Protein AF-A0A528IN14-F1 (afdb_monomer)

Sequence (74 aa):
REAHKGAMASVAFHLFNQVEQGQNPKLFGAYDGFGPGEQSRDFIHVGDVADVNLWLWKRGSSGIFNCGTGLAQP

Foldseek 3Di:
DCVVVVVNGDLVVVQVVCVVVVHDRDFAADDDPAHTNNDWDFDDDPVQVVVVVVVCVVVVDDDDDDDGPPDIDD

Structure (mmCIF, N/CA/C/O backbone):
data_AF-A0A528IN14-F1
#
_entry.id   AF-A0A528IN14-F1
#
loop_
_atom_site.group_PDB
_atom_site.id
_atom_site.type_symbol
_atom_site.label_atom_id
_atom_site.label_alt_id
_atom_site.label_comp_id
_atom_site.label_asym_id
_atom_site.label_entity_id
_atom_site.label_seq_id
_atom_site.pdbx_PDB_ins_code
_atom_site.Cartn_x
_atom_site.Cartn_y
_atom_site.Cartn_z
_atom_site.occupancy
_atom_site.B_iso_or_equiv
_atom_site.auth_seq_id
_atom_site.auth_comp_id
_atom_site.auth_asym_id
_atom_site.auth_atom_id
_atom_site.pdbx_PDB_model_num
ATOM 1 N N . ARG A 1 1 ? -1.567 -16.153 0.531 1.00 67.44 1 ARG A N 1
ATOM 2 C CA . ARG A 1 1 ? -2.216 -16.087 1.867 1.00 67.44 1 ARG A CA 1
ATOM 3 C C . ARG A 1 1 ? -1.239 -15.459 2.854 1.00 67.44 1 ARG A C 1
ATOM 5 O O . ARG A 1 1 ? -0.094 -15.889 2.890 1.00 67.44 1 ARG A O 1
ATOM 12 N N . GLU A 1 2 ? -1.667 -14.456 3.620 1.00 78.94 2 GLU A N 1
ATOM 13 C CA . GLU A 1 2 ? -0.782 -13.635 4.472 1.00 78.94 2 GLU A CA 1
ATOM 14 C C . GLU A 1 2 ? -0.581 -14.165 5.897 1.00 78.94 2 GLU A C 1
ATOM 16 O O . GLU A 1 2 ? 0.151 -13.563 6.671 1.00 78.94 2 GLU A O 1
ATOM 21 N N . ALA A 1 3 ? -1.171 -15.313 6.238 1.00 77.81 3 ALA A N 1
ATOM 22 C CA . ALA A 1 3 ? -1.161 -15.865 7.595 1.00 77.81 3 ALA A CA 1
ATOM 23 C C . ALA A 1 3 ? 0.241 -16.057 8.211 1.00 77.81 3 ALA A C 1
ATOM 25 O O . ALA A 1 3 ? 0.383 -16.019 9.426 1.00 77.81 3 ALA A O 1
ATOM 26 N N . HIS A 1 4 ? 1.283 -16.224 7.391 1.00 80.56 4 HIS A N 1
ATOM 27 C CA . HIS A 1 4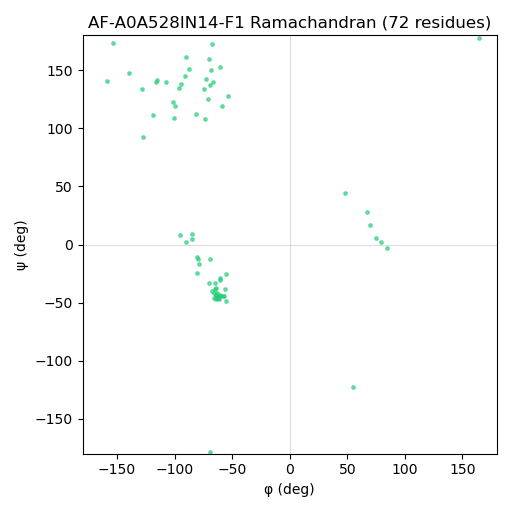 ? 2.669 -16.362 7.851 1.00 80.56 4 HIS A CA 1
ATOM 28 C C . HIS A 1 4 ? 3.341 -15.025 8.208 1.00 80.56 4 HIS A C 1
ATOM 30 O O . HIS A 1 4 ? 4.421 -15.028 8.788 1.00 80.56 4 HIS A O 1
ATOM 36 N N . LYS A 1 5 ? 2.739 -13.884 7.851 1.00 78.50 5 LYS A N 1
ATOM 37 C CA . LYS A 1 5 ? 3.332 -12.554 8.053 1.00 78.50 5 LYS A CA 1
ATOM 38 C C . LYS A 1 5 ? 3.168 -12.030 9.484 1.00 78.50 5 LYS A C 1
ATOM 40 O O . LYS A 1 5 ? 3.797 -11.036 9.834 1.00 78.50 5 LYS A O 1
ATOM 45 N N . GLY A 1 6 ? 2.354 -12.681 10.321 1.00 83.81 6 GLY A N 1
ATOM 46 C CA . GLY A 1 6 ? 2.140 -12.270 11.711 1.00 83.81 6 GLY A CA 1
ATOM 47 C C . GLY A 1 6 ? 1.697 -10.807 11.804 1.00 83.81 6 GLY A C 1
ATOM 48 O O . GLY A 1 6 ? 0.710 -10.427 11.183 1.00 83.81 6 GLY A O 1
ATOM 49 N N . ALA A 1 7 ? 2.453 -9.989 12.542 1.00 78.88 7 ALA A N 1
ATOM 50 C CA . ALA A 1 7 ? 2.202 -8.552 12.701 1.00 78.88 7 ALA A CA 1
ATOM 51 C C . ALA A 1 7 ? 2.450 -7.711 11.432 1.00 78.88 7 ALA A C 1
ATOM 53 O O . ALA A 1 7 ? 2.064 -6.550 11.388 1.00 78.88 7 ALA A O 1
ATOM 54 N N . MET A 1 8 ? 3.098 -8.279 10.411 1.00 82.25 8 MET A N 1
ATOM 55 C CA . MET A 1 8 ? 3.382 -7.617 9.132 1.00 82.25 8 MET A CA 1
ATOM 56 C C . MET A 1 8 ? 2.327 -7.927 8.061 1.00 82.25 8 MET A C 1
ATOM 58 O O . MET A 1 8 ? 2.538 -7.642 6.879 1.00 82.25 8 MET A O 1
ATOM 62 N N . ALA A 1 9 ? 1.230 -8.592 8.427 1.00 85.62 9 ALA A N 1
ATOM 63 C CA . ALA A 1 9 ? 0.134 -8.819 7.500 1.00 85.62 9 ALA A CA 1
ATOM 64 C C . ALA A 1 9 ? -0.608 -7.505 7.205 1.00 85.62 9 ALA A C 1
ATOM 66 O O . ALA A 1 9 ? -0.528 -6.531 7.953 1.00 85.62 9 ALA A O 1
ATOM 67 N N . SER A 1 10 ? -1.330 -7.467 6.088 1.00 85.31 10 SER A N 1
ATOM 68 C CA . SER A 1 10 ? -2.136 -6.303 5.728 1.00 85.31 10 SER A CA 1
ATOM 69 C C . SER A 1 10 ? -3.213 -6.011 6.776 1.00 85.31 10 SER A C 1
ATOM 71 O O . SER A 1 10 ? -3.733 -6.909 7.446 1.00 85.31 10 SER A O 1
ATOM 73 N N . VAL A 1 11 ? -3.611 -4.740 6.867 1.0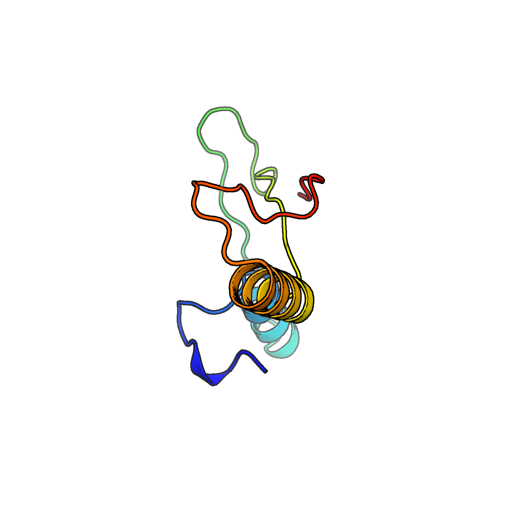0 86.69 11 VAL A N 1
ATOM 74 C CA . VAL A 1 11 ? -4.735 -4.308 7.713 1.00 86.69 11 VAL A CA 1
ATOM 75 C C . VAL A 1 11 ? -6.013 -5.066 7.343 1.00 86.69 11 VAL A C 1
ATOM 77 O O . VAL A 1 11 ? -6.729 -5.512 8.233 1.00 86.69 11 VAL A O 1
ATOM 80 N N . ALA A 1 12 ? -6.246 -5.319 6.050 1.00 86.31 12 ALA A N 1
ATOM 81 C CA . ALA A 1 12 ? -7.366 -6.132 5.581 1.00 86.31 12 ALA A CA 1
ATOM 82 C C . ALA A 1 12 ? -7.362 -7.545 6.195 1.00 86.31 12 ALA A C 1
ATOM 84 O O . ALA A 1 12 ? -8.396 -8.016 6.666 1.00 86.31 12 ALA A O 1
ATOM 85 N N . PHE A 1 13 ? -6.200 -8.207 6.260 1.00 86.75 13 PHE A N 1
ATOM 86 C CA . PHE A 1 13 ? -6.083 -9.527 6.882 1.00 86.75 13 PHE A CA 1
ATOM 87 C C . PHE A 1 13 ? -6.303 -9.479 8.401 1.00 86.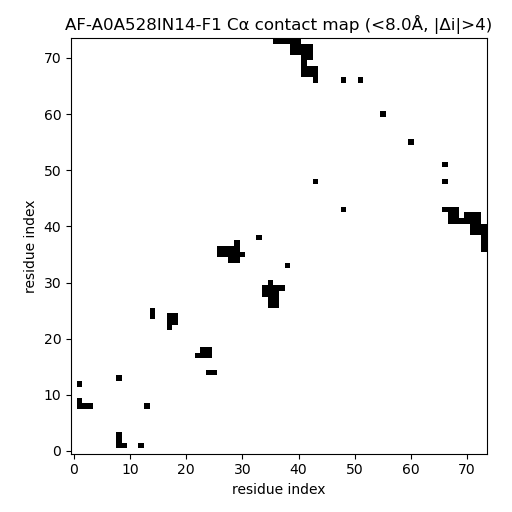75 13 PHE A C 1
ATOM 89 O O . PHE A 1 13 ? -6.966 -10.355 8.960 1.00 86.75 13 PHE A O 1
ATOM 96 N N . HIS A 1 14 ? -5.786 -8.453 9.079 1.00 86.88 14 HIS A N 1
ATOM 97 C CA . HIS A 1 14 ? -6.006 -8.271 10.513 1.00 86.88 14 HIS A CA 1
ATOM 98 C C . HIS A 1 14 ? -7.480 -8.015 10.853 1.00 86.88 14 HIS A C 1
ATOM 100 O O . HIS A 1 14 ? -8.001 -8.661 11.762 1.00 86.88 14 HIS A O 1
ATOM 106 N N . LEU A 1 15 ? -8.159 -7.136 10.110 1.00 88.44 15 LEU A N 1
ATOM 107 C CA . LEU A 1 15 ? -9.579 -6.842 10.318 1.00 88.44 15 LEU A CA 1
ATOM 108 C C . LEU A 1 15 ? -10.456 -8.053 10.002 1.00 88.44 15 LEU A C 1
ATOM 110 O O . LEU A 1 15 ? -11.352 -8.364 10.781 1.00 88.44 15 LEU A O 1
ATOM 114 N N . PHE A 1 16 ? -10.160 -8.784 8.923 1.00 87.81 16 PHE A N 1
ATOM 115 C CA . PHE A 1 16 ? -10.863 -10.025 8.594 1.00 87.81 16 PHE A CA 1
ATOM 116 C C . PHE A 1 16 ? -10.817 -11.024 9.759 1.00 87.81 16 PHE A C 1
ATOM 118 O O . PHE A 1 16 ? -11.854 -11.511 10.196 1.00 87.81 16 PHE A O 1
ATOM 125 N N . ASN A 1 17 ? -9.633 -11.265 10.332 1.00 88.12 17 ASN A N 1
ATOM 126 C CA . ASN A 1 17 ? -9.502 -12.177 11.470 1.00 88.12 17 ASN A CA 1
ATOM 127 C C . ASN A 1 17 ? -10.225 -11.671 12.730 1.00 88.12 17 ASN A C 1
ATOM 129 O O . ASN A 1 17 ? -10.728 -12.487 13.496 1.00 88.12 17 ASN A O 1
ATOM 133 N N . GLN A 1 18 ? -10.285 -10.354 12.962 1.00 89.62 18 GLN A N 1
ATOM 134 C CA . GLN A 1 18 ? -11.052 -9.781 14.076 1.00 89.62 18 GLN A CA 1
ATOM 135 C C . GLN A 1 18 ? -12.551 -10.046 13.904 1.00 89.62 18 GLN A C 1
ATOM 137 O O . GLN A 1 18 ? -13.187 -10.530 14.838 1.00 89.62 18 GLN A O 1
ATOM 142 N N . VAL A 1 19 ? -13.089 -9.799 12.705 1.00 91.19 19 VAL A N 1
ATOM 143 C CA . VAL A 1 19 ? -14.504 -10.050 12.385 1.00 91.19 19 VAL A CA 1
ATOM 144 C C . VAL A 1 19 ? -14.843 -11.531 12.531 1.00 91.19 19 VAL A C 1
ATOM 146 O O . VAL A 1 19 ? -15.814 -11.867 13.204 1.00 91.19 19 VAL A O 1
ATOM 149 N N . GLU A 1 20 ? -14.015 -12.420 11.979 1.00 91.12 20 GLU A N 1
ATOM 150 C CA . GLU A 1 20 ? -14.199 -13.876 12.090 1.00 91.12 20 GLU A CA 1
ATOM 151 C C . GLU A 1 20 ? -14.163 -14.364 13.549 1.00 91.12 20 GLU A C 1
ATOM 153 O O . GLU A 1 20 ? -14.832 -15.330 13.905 1.00 91.12 20 GLU A O 1
ATOM 158 N N . GLN A 1 21 ? -13.414 -13.684 14.423 1.00 91.81 21 GLN A N 1
ATOM 159 C CA . GLN A 1 21 ? -13.358 -13.969 15.862 1.00 91.81 21 GLN A CA 1
ATOM 160 C C . GLN A 1 21 ? -14.486 -13.296 16.666 1.00 91.81 21 GLN A C 1
ATOM 162 O O . GLN A 1 21 ? -14.476 -13.358 17.897 1.00 91.81 21 GLN A O 1
ATOM 167 N N . GLY A 1 22 ? -15.440 -12.630 16.006 1.00 91.25 22 GLY A N 1
ATOM 168 C CA . GLY A 1 22 ? -16.532 -11.897 16.654 1.00 91.25 22 GLY A CA 1
ATOM 169 C C . GLY A 1 22 ? -16.084 -10.625 17.380 1.00 91.25 22 GLY A C 1
ATOM 170 O O . GLY A 1 22 ? -16.804 -10.109 18.235 1.00 91.25 22 GLY A O 1
ATOM 171 N N . GLN A 1 23 ? -14.886 -10.123 17.082 1.00 92.19 23 GLN A N 1
ATOM 172 C CA . GLN A 1 23 ? -14.355 -8.893 17.658 1.00 92.19 23 GLN A CA 1
ATOM 173 C C . GLN A 1 23 ? -14.802 -7.684 16.839 1.00 92.19 23 GLN A C 1
ATOM 175 O O . GLN A 1 23 ? -14.970 -7.757 15.623 1.00 92.19 23 GLN A O 1
ATOM 180 N N . ASN A 1 24 ? -14.926 -6.537 17.505 1.00 87.38 24 ASN A N 1
ATOM 181 C CA . ASN A 1 24 ? -15.149 -5.282 16.803 1.00 87.38 24 ASN A CA 1
ATOM 182 C C . ASN A 1 24 ? -13.861 -4.861 16.063 1.00 87.38 24 ASN A C 1
ATOM 184 O O . ASN A 1 24 ? -12.822 -4.745 16.729 1.00 87.38 24 ASN A O 1
ATOM 188 N N . PR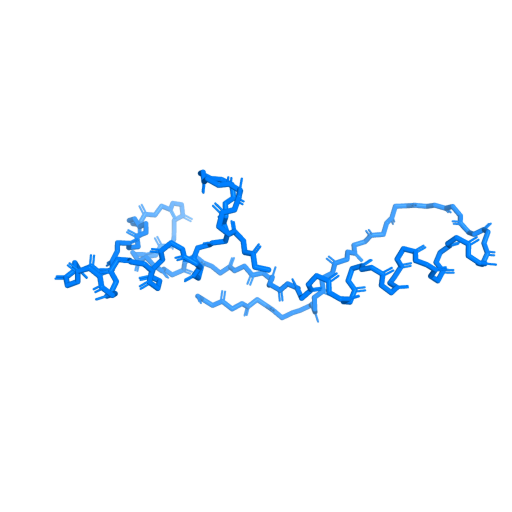O A 1 25 ? -13.906 -4.617 14.738 1.00 86.81 25 PRO A N 1
ATOM 189 C CA . PRO A 1 25 ? -12.756 -4.162 13.964 1.00 86.81 25 PRO A CA 1
ATOM 190 C C . PRO A 1 25 ? -12.135 -2.907 14.570 1.00 86.81 25 PRO A C 1
ATOM 192 O O . PRO A 1 25 ? -12.823 -1.918 14.830 1.00 86.81 25 PRO A O 1
ATOM 195 N N . LYS A 1 26 ? -10.825 -2.942 14.810 1.00 87.81 26 LYS A N 1
ATOM 196 C CA . LYS A 1 26 ? -10.102 -1.820 15.416 1.00 87.81 26 LYS A CA 1
ATOM 197 C C . LYS A 1 26 ? -9.373 -1.029 14.342 1.00 87.81 26 LYS A C 1
ATOM 199 O O . LYS A 1 26 ? -8.363 -1.489 13.815 1.00 87.81 26 LYS A O 1
ATOM 204 N N . LEU A 1 27 ? -9.871 0.171 14.065 1.00 88.44 27 LEU A N 1
ATOM 205 C CA . LEU A 1 27 ? -9.159 1.173 13.277 1.00 88.44 27 LEU A CA 1
ATOM 206 C C . LEU A 1 27 ? -8.302 2.062 14.182 1.00 88.44 27 LEU A C 1
ATOM 208 O O . LEU A 1 27 ? -8.511 2.138 15.396 1.00 88.44 27 LEU A O 1
ATOM 212 N N . PHE A 1 28 ? -7.326 2.736 13.580 1.00 88.19 28 PHE A N 1
ATOM 213 C CA . PHE A 1 28 ? -6.520 3.731 14.277 1.00 88.19 28 PHE A CA 1
ATOM 214 C C . PHE A 1 28 ? -7.353 4.968 14.637 1.00 88.19 28 PHE A C 1
ATOM 216 O O . PHE A 1 28 ? -8.299 5.330 13.936 1.00 88.19 28 PHE A O 1
ATOM 223 N N . GLY A 1 29 ? -6.982 5.622 15.740 1.00 91.81 29 GLY A N 1
ATOM 224 C CA . GLY A 1 29 ? -7.594 6.877 16.172 1.00 91.81 29 GLY A CA 1
ATOM 225 C C . GLY A 1 29 ? -7.252 8.060 15.262 1.00 91.81 29 GLY A C 1
ATOM 226 O O . GLY A 1 29 ? -6.548 7.917 14.260 1.00 91.81 29 GLY A O 1
ATOM 227 N N . ALA A 1 30 ? -7.760 9.235 15.635 1.00 93.81 30 ALA A N 1
ATOM 228 C CA . ALA A 1 30 ? -7.423 10.484 14.965 1.00 93.81 30 ALA A CA 1
ATOM 229 C C . ALA A 1 30 ? -5.946 10.841 15.185 1.00 93.81 30 ALA A C 1
ATOM 231 O O . ALA A 1 30 ? -5.422 10.680 16.292 1.00 93.81 30 ALA A O 1
ATOM 232 N N . TYR A 1 31 ? -5.290 11.339 14.143 1.00 92.94 31 TYR A N 1
ATOM 233 C CA . TYR A 1 31 ? -3.892 11.756 14.189 1.00 92.94 31 TYR A CA 1
ATOM 234 C C . TYR A 1 31 ? -3.586 12.729 13.047 1.00 92.94 31 TYR A C 1
ATOM 236 O O . TYR A 1 31 ? -4.073 12.538 11.940 1.00 92.94 31 TYR A O 1
ATOM 244 N N . ASP A 1 32 ? -2.785 13.761 13.323 1.00 91.88 32 ASP A N 1
ATOM 245 C CA . ASP A 1 32 ? -2.239 14.702 12.326 1.00 91.88 32 ASP A CA 1
ATOM 246 C C . ASP A 1 32 ? -3.268 15.275 11.328 1.00 91.88 32 ASP A C 1
ATOM 248 O O . ASP A 1 32 ? -3.057 15.318 10.121 1.00 91.88 32 ASP A O 1
ATOM 252 N N . GLY A 1 33 ? -4.432 15.683 11.841 1.00 91.94 33 GLY A N 1
ATOM 253 C CA . GLY A 1 33 ? -5.505 16.268 11.029 1.00 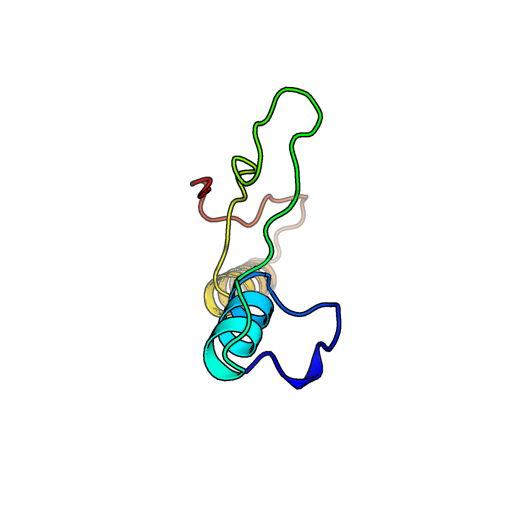91.94 33 GLY A CA 1
ATOM 254 C C . GLY A 1 33 ? -6.441 15.262 10.352 1.00 91.94 33 GLY A C 1
ATOM 255 O O . GLY A 1 33 ? -7.430 15.687 9.764 1.00 91.94 33 GLY A O 1
ATOM 256 N N . PHE A 1 34 ? -6.197 13.957 10.487 1.00 91.12 34 PHE A N 1
ATOM 257 C CA . PHE A 1 34 ? -7.107 12.900 10.040 1.00 91.12 34 PHE A CA 1
ATOM 258 C C . PHE A 1 34 ? -7.980 12.411 11.197 1.00 91.12 34 PHE A C 1
ATOM 260 O O . PHE A 1 34 ? -7.474 12.149 12.296 1.00 91.12 34 PHE A O 1
ATOM 267 N N . GLY A 1 35 ? -9.285 12.261 10.959 1.00 93.06 35 GLY A N 1
ATOM 268 C CA . GLY A 1 35 ? -10.220 11.678 11.914 1.00 93.06 35 GLY A CA 1
ATOM 269 C C . GLY A 1 35 ? -9.974 10.182 12.164 1.00 93.06 35 GLY A C 1
ATOM 270 O O . GLY A 1 35 ? -9.136 9.551 11.511 1.00 93.06 35 GLY A O 1
ATOM 271 N N . PRO A 1 36 ? -10.678 9.575 13.138 1.00 91.56 36 PRO A N 1
ATOM 272 C CA . PRO A 1 36 ? -10.534 8.154 13.440 1.00 91.56 36 PRO A CA 1
ATOM 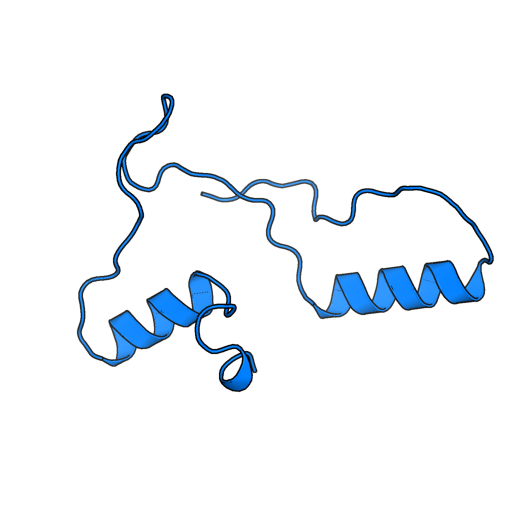273 C C . PRO A 1 36 ? -10.857 7.294 12.212 1.00 91.56 36 PRO A C 1
ATOM 275 O O . PRO A 1 36 ? -11.973 7.334 11.705 1.00 91.56 36 PRO A O 1
ATOM 278 N N . GLY A 1 37 ? -9.883 6.511 11.746 1.00 89.56 37 GLY A N 1
ATOM 279 C CA . GLY A 1 37 ? -10.035 5.659 10.565 1.00 89.56 37 GLY A CA 1
ATOM 280 C C . GLY A 1 37 ? -10.022 6.378 9.211 1.00 89.56 37 GLY A C 1
ATOM 281 O O . GLY A 1 37 ? -10.195 5.711 8.205 1.00 89.56 37 GLY A O 1
ATOM 282 N N . GLU A 1 38 ? -9.774 7.689 9.142 1.00 92.56 38 GLU A N 1
ATOM 283 C CA . GLU A 1 38 ? -9.753 8.439 7.865 1.00 92.56 38 GLU A CA 1
ATOM 284 C C . GLU A 1 38 ? -8.395 8.367 7.135 1.00 92.56 38 GLU A C 1
ATOM 286 O O . GLU A 1 38 ? -8.137 9.076 6.160 1.00 92.56 38 GLU A O 1
ATOM 291 N N . GLN A 1 39 ? -7.499 7.511 7.625 1.00 92.31 39 GLN A N 1
ATOM 292 C CA . GLN A 1 39 ? -6.130 7.365 7.143 1.00 92.31 39 GLN A CA 1
ATOM 293 C C . GLN A 1 39 ? -6.133 6.636 5.795 1.00 92.31 39 GLN A C 1
ATOM 295 O O . GLN A 1 39 ? -6.321 5.426 5.760 1.00 92.31 39 GLN A O 1
ATOM 300 N N . SER A 1 40 ? -5.851 7.327 4.690 1.00 91.44 40 SER A N 1
ATOM 301 C CA . SER A 1 40 ? -5.860 6.684 3.370 1.00 91.44 40 SER A CA 1
ATOM 302 C C . SER A 1 40 ? -4.496 6.125 2.952 1.00 91.44 40 SER A C 1
ATOM 304 O O . SER A 1 40 ? -3.438 6.685 3.269 1.00 91.44 40 SER A O 1
ATOM 306 N N . ARG A 1 41 ? -4.495 4.994 2.240 1.00 92.44 41 ARG A N 1
ATOM 307 C CA . ARG A 1 41 ? -3.294 4.358 1.673 1.00 92.44 41 ARG A CA 1
ATOM 308 C C . ARG A 1 41 ? -3.572 3.828 0.270 1.00 92.44 41 ARG A C 1
ATOM 310 O O . ARG A 1 41 ? -4.679 3.407 -0.041 1.00 92.44 41 ARG A O 1
ATOM 317 N N . ASP A 1 42 ? -2.551 3.858 -0.577 1.00 94.56 42 ASP A N 1
ATOM 318 C CA . ASP A 1 42 ? -2.568 3.169 -1.867 1.00 94.56 42 ASP A CA 1
ATOM 319 C C . ASP A 1 42 ? -2.227 1.692 -1.630 1.00 94.56 42 ASP A C 1
ATOM 321 O O . ASP A 1 42 ? -1.117 1.360 -1.199 1.00 94.56 42 ASP A O 1
ATOM 325 N N . PHE A 1 43 ? -3.205 0.814 -1.850 1.00 92.81 43 PHE A N 1
ATOM 326 C CA . PHE A 1 43 ? -3.045 -0.628 -1.707 1.00 92.81 43 PHE A CA 1
ATOM 327 C C . PHE A 1 43 ? -2.837 -1.262 -3.081 1.00 92.81 43 PHE A C 1
ATOM 329 O O . PHE A 1 43 ? -3.720 -1.230 -3.933 1.00 92.81 43 PHE A O 1
ATOM 336 N N . ILE A 1 44 ? -1.684 -1.902 -3.271 1.00 94.38 44 ILE A N 1
ATOM 337 C CA . ILE A 1 44 ? -1.347 -2.631 -4.496 1.00 94.38 44 ILE A CA 1
ATOM 338 C C . ILE A 1 44 ? -1.381 -4.142 -4.262 1.00 94.38 44 ILE A C 1
ATOM 340 O O . ILE A 1 44 ? -0.936 -4.646 -3.225 1.00 94.38 44 ILE A O 1
ATOM 344 N N . HIS A 1 45 ? -1.911 -4.885 -5.235 1.00 92.88 45 HIS A N 1
ATOM 345 C CA . HIS A 1 45 ? -1.940 -6.337 -5.170 1.00 92.88 45 HIS A CA 1
ATOM 346 C C . HIS A 1 45 ? -0.536 -6.922 -5.383 1.00 92.88 45 HIS A C 1
ATOM 348 O O . HIS A 1 45 ? 0.244 -6.462 -6.214 1.00 92.88 45 HIS A O 1
ATOM 354 N N . VAL A 1 46 ? -0.208 -7.993 -4.653 1.00 92.00 46 VAL A N 1
ATOM 355 C CA . VAL A 1 46 ? 1.130 -8.612 -4.706 1.00 92.00 46 VAL A CA 1
ATOM 356 C C . VAL A 1 46 ? 1.499 -9.138 -6.100 1.00 92.00 46 VAL A C 1
ATOM 358 O O . VAL A 1 46 ? 2.676 -9.158 -6.450 1.00 92.00 46 VAL A O 1
ATOM 361 N N . GLY A 1 47 ? 0.505 -9.541 -6.898 1.00 95.12 47 GLY A N 1
ATOM 362 C CA . GLY A 1 47 ? 0.704 -9.956 -8.289 1.00 95.12 47 GLY A CA 1
ATOM 363 C C . GLY A 1 47 ? 1.246 -8.822 -9.159 1.00 95.12 47 GLY A C 1
ATOM 364 O O . GLY A 1 47 ? 2.242 -9.017 -9.844 1.00 95.12 47 GLY A O 1
ATOM 365 N N . ASP A 1 48 ? 0.685 -7.619 -9.028 1.00 96.00 48 ASP A N 1
ATOM 366 C CA . ASP A 1 48 ? 1.115 -6.456 -9.811 1.00 96.00 48 ASP A CA 1
ATOM 367 C C . ASP A 1 48 ? 2.555 -6.061 -9.454 1.00 96.00 48 ASP A C 1
ATOM 369 O O . ASP A 1 48 ? 3.368 -5.756 -10.326 1.00 96.00 48 ASP A O 1
ATOM 373 N N . VAL A 1 49 ? 2.916 -6.148 -8.168 1.00 96.25 49 VAL A N 1
ATOM 374 C CA . VAL A 1 49 ? 4.298 -5.922 -7.712 1.00 96.25 49 VAL A CA 1
ATOM 375 C C . VAL A 1 49 ? 5.255 -6.962 -8.306 1.00 96.25 49 VAL A C 1
ATOM 377 O O . VAL A 1 49 ? 6.369 -6.620 -8.714 1.00 96.25 49 VAL A O 1
ATOM 380 N N . ALA A 1 50 ? 4.852 -8.235 -8.363 1.00 97.12 50 ALA A N 1
ATOM 381 C CA . ALA A 1 50 ? 5.660 -9.287 -8.975 1.00 97.12 50 ALA A CA 1
ATOM 382 C C . ALA A 1 50 ? 5.851 -9.042 -10.481 1.00 97.12 50 ALA A C 1
ATOM 384 O O . ALA A 1 50 ? 6.976 -9.136 -10.979 1.00 97.12 50 ALA A O 1
ATOM 385 N N . ASP A 1 51 ? 4.787 -8.652 -11.183 1.00 97.62 51 ASP A N 1
ATOM 386 C CA . ASP A 1 51 ? 4.820 -8.362 -12.616 1.00 97.62 51 ASP A CA 1
ATOM 387 C C . ASP A 1 51 ? 5.722 -7.165 -12.940 1.00 97.62 51 ASP A C 1
ATOM 389 O O . ASP A 1 51 ? 6.549 -7.249 -13.853 1.00 97.62 51 ASP A O 1
ATOM 393 N N . VAL A 1 52 ? 5.652 -6.084 -12.153 1.00 96.25 52 VAL A N 1
ATOM 394 C CA . VAL A 1 52 ? 6.545 -4.920 -12.297 1.00 96.25 52 VAL A CA 1
ATOM 395 C C . VAL A 1 52 ? 8.012 -5.317 -12.107 1.00 96.25 52 VAL A C 1
ATOM 397 O O . VAL A 1 52 ? 8.863 -4.921 -12.908 1.00 96.25 52 VAL A O 1
ATOM 400 N N . ASN A 1 53 ? 8.323 -6.137 -11.098 1.00 96.12 53 ASN A N 1
ATOM 401 C CA . ASN A 1 53 ? 9.687 -6.624 -10.871 1.00 96.12 53 ASN A CA 1
ATOM 402 C C . ASN A 1 53 ? 10.201 -7.469 -12.045 1.00 96.12 53 ASN A C 1
ATOM 404 O O . ASN A 1 53 ? 11.317 -7.256 -12.523 1.00 96.12 53 ASN A O 1
ATOM 408 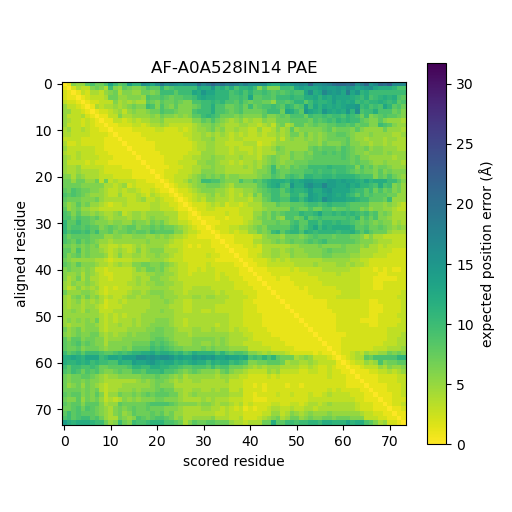N N . LEU A 1 54 ? 9.385 -8.401 -12.549 1.00 96.75 54 LEU A N 1
ATOM 409 C CA . LEU A 1 54 ? 9.747 -9.233 -13.699 1.00 96.75 54 LEU A CA 1
ATOM 410 C C . LEU A 1 54 ? 9.927 -8.404 -14.973 1.00 96.75 54 LEU A C 1
ATOM 412 O O . LEU A 1 54 ? 10.820 -8.685 -15.775 1.00 96.75 54 LEU A O 1
ATOM 416 N N . TRP A 1 55 ? 9.099 -7.380 -15.168 1.00 96.06 55 TRP A N 1
ATOM 417 C CA . TRP A 1 55 ? 9.225 -6.466 -16.295 1.00 96.06 55 TRP A CA 1
ATOM 418 C C . TRP A 1 55 ? 10.516 -5.638 -16.219 1.00 96.06 55 TRP A C 1
ATOM 420 O O . TRP A 1 55 ? 11.246 -5.570 -17.211 1.00 96.06 55 TRP A O 1
ATOM 430 N N . LEU A 1 56 ? 10.848 -5.076 -15.049 1.00 96.50 56 LEU A N 1
ATOM 431 C CA . LEU A 1 56 ? 12.095 -4.325 -14.840 1.00 96.50 56 LEU A CA 1
ATOM 432 C C . LEU A 1 56 ? 13.323 -5.206 -15.084 1.00 96.50 56 LEU A C 1
ATOM 434 O O . LEU A 1 56 ? 14.245 -4.794 -15.791 1.00 96.50 56 LEU A O 1
ATOM 438 N N . TRP A 1 57 ? 13.296 -6.439 -14.571 1.00 95.06 57 TRP A N 1
ATOM 439 C CA . TRP A 1 57 ? 14.360 -7.417 -14.780 1.00 95.06 57 TRP A CA 1
ATOM 440 C C . TRP A 1 57 ? 14.607 -7.699 -16.268 1.00 95.06 57 TRP A C 1
ATOM 442 O O . TRP A 1 57 ? 15.753 -7.685 -16.713 1.00 95.06 57 TRP A O 1
ATOM 452 N N . LYS A 1 58 ? 13.541 -7.883 -17.059 1.00 96.88 58 LYS A N 1
ATOM 453 C CA . LYS A 1 58 ? 13.644 -8.127 -18.510 1.00 96.88 58 LYS A CA 1
ATOM 454 C C . LYS A 1 58 ? 14.096 -6.899 -19.299 1.00 96.88 58 LYS A C 1
ATOM 456 O O . LYS A 1 58 ? 14.751 -7.049 -20.325 1.00 96.88 58 LYS A O 1
ATOM 461 N N . ARG A 1 59 ? 13.724 -5.693 -18.860 1.00 95.38 59 ARG A N 1
ATOM 462 C CA . ARG A 1 59 ? 14.028 -4.442 -19.572 1.00 95.38 59 ARG A CA 1
A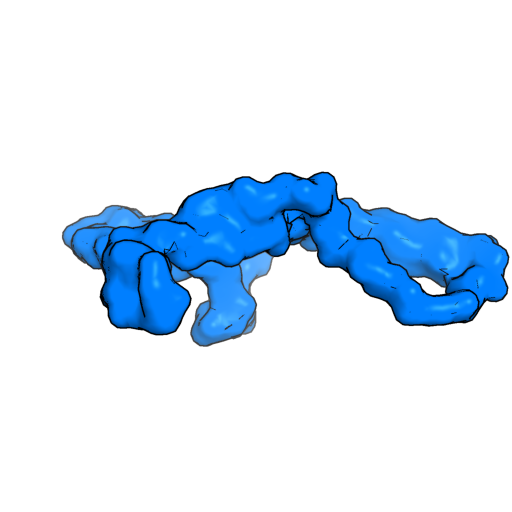TOM 463 C C . ARG A 1 59 ? 15.457 -3.944 -19.328 1.00 95.38 59 ARG A C 1
ATOM 465 O O . ARG A 1 59 ? 15.969 -3.186 -20.147 1.00 95.38 59 ARG A O 1
ATOM 472 N N . GLY A 1 60 ? 16.086 -4.319 -18.211 1.00 92.12 60 GLY A N 1
ATOM 473 C CA . GLY A 1 60 ? 17.437 -3.864 -17.855 1.00 92.12 60 GLY A CA 1
ATOM 474 C C . GLY A 1 60 ? 17.516 -2.363 -17.552 1.00 92.12 60 GLY A C 1
ATOM 475 O O . GLY A 1 60 ? 18.540 -1.730 -17.791 1.00 92.12 60 GLY A O 1
ATOM 476 N N . SER A 1 61 ? 16.415 -1.771 -17.082 1.00 93.25 61 SER A N 1
ATOM 477 C CA . SER A 1 61 ? 16.351 -0.354 -16.708 1.00 93.25 61 SER A CA 1
ATOM 478 C C . SER A 1 61 ? 16.617 -0.176 -15.215 1.00 93.25 61 SER A C 1
ATOM 480 O O . SER A 1 61 ? 16.075 -0.921 -14.402 1.00 93.25 61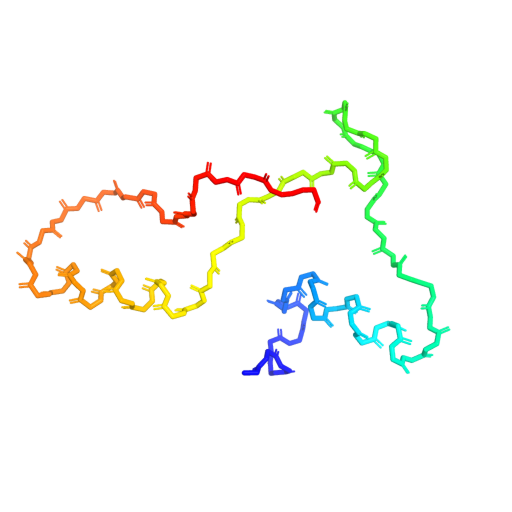 SER A O 1
ATOM 482 N N . SER A 1 62 ? 17.399 0.844 -14.862 1.00 94.44 62 SER A N 1
ATOM 483 C CA . SER A 1 62 ? 17.729 1.191 -13.474 1.00 94.44 62 SER A CA 1
ATOM 484 C C . SER A 1 62 ? 17.152 2.554 -13.107 1.00 94.44 62 SER A C 1
ATOM 486 O O . SER A 1 62 ? 17.164 3.477 -13.920 1.00 94.44 62 SER A O 1
ATOM 488 N N . GLY A 1 63 ? 16.662 2.688 -11.877 1.00 95.50 63 GLY A N 1
ATOM 489 C CA . GLY A 1 63 ? 16.070 3.922 -11.368 1.00 95.50 63 GLY A CA 1
ATOM 490 C C . GLY A 1 63 ? 15.254 3.683 -10.101 1.00 95.50 63 GLY A C 1
ATOM 491 O O . GLY A 1 63 ? 15.110 2.547 -9.651 1.00 95.50 63 GLY A O 1
ATOM 492 N N . ILE A 1 64 ? 14.722 4.765 -9.535 1.00 96.06 64 ILE A N 1
ATOM 493 C CA . ILE A 1 64 ? 13.779 4.718 -8.414 1.00 96.06 64 ILE A CA 1
ATOM 494 C C . ILE A 1 64 ? 12.383 4.946 -8.987 1.00 96.06 64 ILE A C 1
ATOM 496 O O . ILE A 1 64 ? 12.140 5.964 -9.636 1.00 96.06 64 ILE A O 1
ATOM 500 N N . PHE A 1 65 ? 11.480 3.996 -8.752 1.00 95.25 65 PHE A N 1
ATOM 501 C CA . PHE A 1 65 ? 10.122 4.019 -9.285 1.00 95.25 65 PHE A CA 1
ATOM 502 C C . PHE A 1 65 ? 9.114 3.815 -8.156 1.00 95.25 65 PHE A C 1
ATOM 504 O O . PHE A 1 65 ? 9.263 2.898 -7.348 1.00 95.25 65 PHE A O 1
ATOM 511 N N . ASN A 1 66 ? 8.066 4.638 -8.131 1.00 96.19 66 ASN A N 1
ATOM 512 C CA . ASN A 1 66 ? 6.901 4.364 -7.295 1.00 96.19 66 ASN A CA 1
ATOM 513 C C . ASN A 1 66 ? 6.155 3.146 -7.860 1.00 96.19 66 ASN A C 1
ATOM 515 O O . ASN A 1 66 ? 5.973 3.038 -9.072 1.00 96.19 66 ASN A O 1
ATOM 519 N N . CYS A 1 67 ? 5.713 2.245 -6.983 1.00 95.75 67 CYS A N 1
ATOM 520 C CA . CYS A 1 67 ? 4.944 1.056 -7.342 1.00 95.75 67 CYS A CA 1
ATOM 521 C C . CYS A 1 67 ? 3.675 1.017 -6.483 1.00 95.75 67 CYS A C 1
ATOM 523 O O . CYS A 1 67 ? 3.690 0.550 -5.348 1.00 95.75 67 CYS A O 1
ATOM 525 N N . GLY A 1 68 ? 2.604 1.586 -7.028 1.00 94.62 68 GLY A N 1
ATOM 526 C CA . GLY A 1 68 ? 1.283 1.692 -6.417 1.00 94.62 68 GLY A CA 1
ATOM 527 C C . GLY A 1 68 ? 0.222 1.783 -7.510 1.00 94.62 68 GLY A C 1
ATOM 528 O O . GLY A 1 68 ? 0.557 1.871 -8.694 1.00 94.62 68 GLY A O 1
ATOM 529 N N . THR A 1 69 ? -1.049 1.752 -7.130 1.00 94.81 69 THR A N 1
ATOM 530 C CA . THR A 1 69 ? -2.169 1.895 -8.072 1.00 94.81 69 THR A CA 1
ATOM 531 C C . THR A 1 69 ? -2.418 3.354 -8.464 1.00 94.81 69 THR A C 1
ATOM 533 O O . THR A 1 69 ? -3.093 3.624 -9.456 1.00 94.81 69 THR A O 1
ATOM 536 N N . GLY A 1 70 ? -1.874 4.303 -7.695 1.00 95.00 70 GLY A N 1
ATOM 537 C CA . GLY A 1 70 ? -2.132 5.734 -7.824 1.00 95.00 70 GLY A CA 1
ATOM 538 C C . GLY A 1 70 ? -3.455 6.177 -7.193 1.00 95.00 70 GLY A C 1
ATOM 539 O O . GLY A 1 70 ? -3.794 7.356 -7.276 1.00 95.00 70 GLY A O 1
ATOM 540 N N . LEU A 1 71 ? -4.199 5.264 -6.561 1.00 94.31 71 LEU A N 1
ATOM 541 C CA . LEU A 1 71 ? -5.494 5.534 -5.946 1.00 94.31 71 LEU A CA 1
ATOM 542 C C . LEU A 1 71 ? -5.430 5.242 -4.447 1.00 94.31 71 LEU A C 1
ATOM 544 O O . LEU A 1 71 ? -5.319 4.096 -4.019 1.00 94.31 71 LEU A O 1
ATOM 548 N N . ALA A 1 72 ? -5.521 6.296 -3.639 1.00 92.25 72 ALA A N 1
ATOM 549 C CA . ALA A 1 72 ? -5.619 6.155 -2.194 1.00 92.25 72 ALA A CA 1
ATOM 550 C C . ALA A 1 72 ? -7.027 5.686 -1.800 1.00 92.25 72 ALA A C 1
ATOM 552 O O . ALA A 1 72 ? -8.027 6.233 -2.270 1.00 92.25 72 ALA A O 1
ATOM 553 N N . GLN A 1 73 ? -7.094 4.693 -0.918 1.00 86.44 73 GLN A N 1
ATOM 554 C CA . GLN A 1 73 ? -8.332 4.179 -0.339 1.00 86.44 73 GLN A CA 1
ATOM 555 C C . GLN A 1 73 ? -8.335 4.439 1.176 1.00 86.44 73 GLN A C 1
ATOM 557 O O . GLN A 1 73 ? -7.266 4.328 1.787 1.00 86.44 73 GLN A O 1
ATOM 562 N N . PRO A 1 74 ? -9.478 4.837 1.762 1.00 78.88 74 PRO A N 1
ATOM 563 C CA . PRO A 1 74 ? -9.637 4.988 3.209 1.00 78.88 74 PRO A CA 1
ATOM 564 C C . PRO A 1 74 ? -9.629 3.640 3.945 1.00 78.88 74 PRO A C 1
ATOM 566 O O . PRO A 1 74 ? -9.960 2.607 3.315 1.00 78.88 74 PRO A O 1
#

Solvent-accessible surface area (backbone atoms only — not comparable to full-atom values): 4818 Å² total; per-residue (Å²): 133,59,81,86,45,64,93,71,39,54,68,68,58,56,40,51,53,29,49,77,69,74,41,81,68,82,69,58,68,60,55,96,92,32,54,65,51,55,65,60,46,58,76,61,60,72,66,59,57,50,50,52,52,55,49,40,65,73,68,72,67,86,84,90,77,91,87,63,71,85,53,70,41,100

Radius of gyration: 16.24 Å; Cα contacts (8 Å, |Δi|>4): 53; chains: 1; bounding box: 34×33×37 Å

pLDDT: mean 90.61, std 5.7, range [67.44, 97.62]

Nearest PDB structures (foldseek):
  4ej0-assembly1_A  TM=9.217E-01  e=8.843E-05  Burkholderia thailandensis E264

Mean predicted aligned error: 5.2 Å

Secondary structure (DSSP, 8-state):
--GGGGGGS-HHHHHHHHHHTTPPP-----BTTBPTT---EE---HHHHHHHHHHHHHHT--S----S-S-EE-